Protein AF-A0A7S4T048-F1 (afdb_monomer_lite)

pLDDT: mean 96.54, std 2.39, range [79.81, 98.44]

Radius of gyration: 14.59 Å; chains: 1; bounding box: 37×30×36 Å

InterPro domains:
  IPR027477 Succinate dehydrogenase/fumarate reductase flavoprotein, catalytic domain superfamily [G3DSA:3.90.700.10] (1-121)
  IPR027477 Succinate dehydrogenase/fumarate reductase flavoprotein, catalytic domain superfamily [SSF56425] (1-107)
  IPR050315 FAD-dependent oxidoreductase 2 [PTHR43400] (1-96)

Secondary structure (DSSP, 8-state):
--EEE-TTS-B-S-TTS-HHHHHHHHHTSPSPPEEE--HHHHHHTHHHHHHHHHTTS----SSHHHHHHHHTS-HHHHHHHHHHHHHHHHHHHH-SS--SEEBSSSSEE--HHHHTTT-B-----S---TT-

Foldseek 3Di:
DKAKAALQLAGAADPPDDPVLVVVSVVVTHDDIDTDDDPVRCVVVVVVQVVCVVVVNDDDDPDLVRVCVVSVYDLVSNLVRLQQVQVQQVCCVVPVAPAPFAAPPGGHGVNPSHRVSRHHDRDDDPRDHSVD

Sequence (132 aa):
GGLVLNAAGERFANELGRRDYVTGEMWKNKPPFRLCLNAAASEEIQWHCKHYTGRGVMKFYESGTKLAEDMGVPLSVLEETHEAHFQAAKKTEKDPDGGSWPAYPSGKSWDEASGKTGSGKKFYHNIIPGSK

Structure (mmCIF, N/CA/C/O backbone):
data_AF-A0A7S4T048-F1
#
_entry.id   AF-A0A7S4T048-F1
#
loop_
_atom_site.group_PDB
_atom_site.id
_atom_site.type_symbol
_atom_site.label_atom_id
_atom_site.label_alt_id
_atom_site.label_comp_id
_atom_site.label_asym_id
_atom_site.label_entity_id
_atom_site.label_seq_id
_atom_site.pdbx_PDB_ins_code
_atom_site.Cartn_x
_atom_site.Cartn_y
_atom_site.Cartn_z
_atom_site.occupancy
_atom_site.B_iso_or_equiv
_atom_site.auth_seq_id
_atom_site.auth_comp_id
_atom_site.auth_asym_id
_atom_site.auth_atom_id
_atom_site.pdbx_PDB_model_num
ATOM 1 N N . GLY A 1 1 ? 3.093 6.572 -0.512 1.00 79.81 1 GLY A N 1
ATOM 2 C CA . GLY A 1 1 ? 2.821 6.380 0.918 1.00 79.81 1 GLY A CA 1
ATOM 3 C C . GLY A 1 1 ? 1.780 5.316 1.142 1.00 79.81 1 GLY A C 1
ATOM 4 O O . GLY A 1 1 ? 2.098 4.302 1.739 1.00 79.81 1 GLY A O 1
ATOM 5 N N . GLY A 1 2 ? 0.553 5.537 0.664 1.00 94.38 2 GL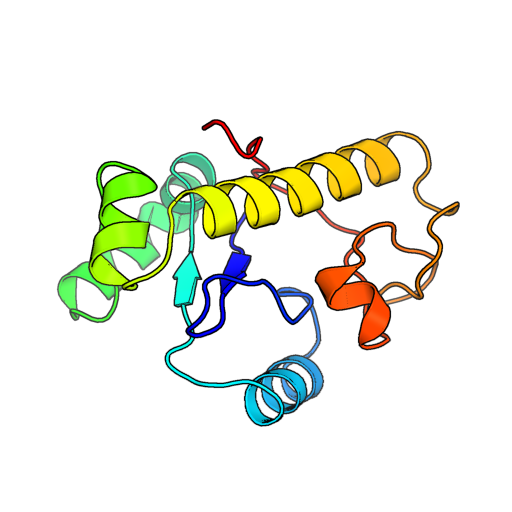Y A N 1
ATOM 6 C CA . GLY A 1 2 ? -0.544 4.608 0.925 1.00 94.38 2 GLY A CA 1
ATOM 7 C C . GLY A 1 2 ? -0.431 3.250 0.239 1.00 94.38 2 GLY A C 1
ATOM 8 O O . GLY A 1 2 ? 0.129 3.154 -0.859 1.00 94.38 2 GLY A O 1
ATOM 9 N N . LEU A 1 3 ? -1.003 2.241 0.894 1.00 97.12 3 LEU A N 1
ATOM 10 C CA . LEU A 1 3 ? -1.173 0.882 0.382 1.00 97.12 3 LEU A CA 1
ATOM 11 C C . LEU A 1 3 ? -2.654 0.529 0.364 1.00 97.12 3 LEU A C 1
ATOM 13 O O . LEU A 1 3 ? -3.373 0.859 1.309 1.00 97.12 3 LEU A O 1
ATOM 17 N N . VAL A 1 4 ? -3.109 -0.124 -0.704 1.00 97.56 4 VAL A N 1
ATOM 18 C CA . VAL A 1 4 ? -4.489 -0.610 -0.781 1.00 97.56 4 VAL A CA 1
ATOM 19 C C . VAL A 1 4 ? -4.526 -2.086 -0.400 1.00 97.56 4 VAL A C 1
ATOM 21 O O . VAL A 1 4 ? -3.833 -2.909 -0.997 1.00 97.56 4 VAL A O 1
ATOM 24 N N . LEU A 1 5 ? -5.316 -2.405 0.621 1.00 98.12 5 LEU A N 1
ATOM 25 C CA . LEU A 1 5 ? -5.446 -3.745 1.182 1.00 98.12 5 LEU A CA 1
ATOM 26 C C . LEU A 1 5 ? -6.823 -4.322 0.858 1.00 98.12 5 LEU A C 1
ATOM 28 O O . LEU A 1 5 ? -7.830 -3.603 0.890 1.00 98.12 5 LEU A O 1
ATOM 32 N N . ASN A 1 6 ? -6.870 -5.617 0.555 1.00 97.88 6 ASN A N 1
ATOM 33 C CA . ASN A 1 6 ? -8.114 -6.380 0.473 1.00 97.88 6 ASN A CA 1
ATOM 34 C C . ASN A 1 6 ? -8.640 -6.737 1.882 1.00 97.88 6 ASN A C 1
ATOM 36 O O . ASN A 1 6 ? -8.052 -6.367 2.904 1.00 97.88 6 ASN A O 1
ATOM 40 N N . ALA A 1 7 ? -9.749 -7.478 1.949 1.00 97.94 7 ALA A N 1
ATOM 41 C CA . ALA A 1 7 ? -10.322 -7.927 3.220 1.00 97.94 7 ALA A CA 1
ATOM 42 C C . ALA A 1 7 ? -9.374 -8.798 4.063 1.00 97.94 7 ALA A C 1
ATOM 44 O O . ALA A 1 7 ? -9.519 -8.829 5.280 1.00 97.94 7 ALA A O 1
ATOM 45 N N . ALA A 1 8 ? -8.422 -9.485 3.426 1.00 97.69 8 ALA A N 1
ATOM 46 C CA . ALA A 1 8 ? -7.436 -10.341 4.077 1.00 97.69 8 ALA A CA 1
ATOM 47 C C . ALA A 1 8 ? -6.175 -9.582 4.525 1.00 97.69 8 ALA A C 1
ATOM 49 O O . ALA A 1 8 ? -5.308 -10.184 5.142 1.00 97.69 8 ALA A O 1
ATOM 50 N N . GLY A 1 9 ? -6.069 -8.272 4.268 1.00 97.56 9 GLY A N 1
ATOM 51 C CA . GLY A 1 9 ? -4.889 -7.480 4.629 1.00 97.56 9 GLY A CA 1
ATOM 52 C C . GLY A 1 9 ? -3.761 -7.516 3.603 1.00 97.56 9 GLY A C 1
ATOM 53 O O . GLY A 1 9 ? -2.692 -6.979 3.869 1.00 97.56 9 GLY A O 1
ATOM 54 N N . GLU A 1 10 ? -4.000 -8.088 2.425 1.00 97.56 10 GLU A N 1
ATOM 55 C CA . GLU A 1 10 ? -2.990 -8.246 1.383 1.00 97.56 10 GLU A CA 1
ATOM 56 C C . GLU A 1 10 ? -3.097 -7.130 0.343 1.00 97.56 10 GLU A C 1
ATOM 58 O O . GLU A 1 10 ? -4.191 -6.668 -0.014 1.00 97.56 10 GLU A O 1
ATOM 63 N N . ARG A 1 11 ? -1.950 -6.738 -0.213 1.00 97.69 11 ARG A N 1
ATOM 64 C CA . ARG A 1 11 ? -1.915 -5.906 -1.418 1.00 97.69 11 ARG A CA 1
ATOM 65 C C . ARG A 1 11 ? -2.255 -6.731 -2.649 1.00 97.69 11 ARG A C 1
ATOM 67 O O . ARG A 1 11 ? -1.794 -7.855 -2.806 1.00 97.69 11 ARG A O 1
ATOM 74 N N . PHE A 1 12 ? -3.001 -6.116 -3.559 1.00 97.25 12 PHE A N 1
ATOM 75 C CA . PHE A 1 12 ? -3.481 -6.776 -4.774 1.00 97.25 12 PHE A CA 1
ATOM 76 C C . PHE A 1 12 ? -3.347 -5.919 -6.040 1.00 97.25 12 PHE A C 1
ATOM 78 O O . PHE A 1 12 ? -3.715 -6.360 -7.124 1.00 97.25 12 PHE A O 1
ATOM 85 N N . ALA A 1 13 ? -2.864 -4.680 -5.921 1.00 97.56 13 ALA A N 1
ATOM 86 C CA . ALA A 1 13 ? -2.755 -3.757 -7.042 1.00 97.56 13 ALA A CA 1
ATOM 87 C C . ALA A 1 13 ? -1.623 -2.745 -6.833 1.00 97.56 13 ALA A C 1
ATOM 89 O O . ALA A 1 13 ? -1.152 -2.509 -5.717 1.00 97.56 13 ALA A O 1
ATOM 90 N N . ASN A 1 14 ? -1.204 -2.107 -7.923 1.00 97.69 14 ASN A N 1
ATOM 91 C CA . ASN A 1 14 ? -0.410 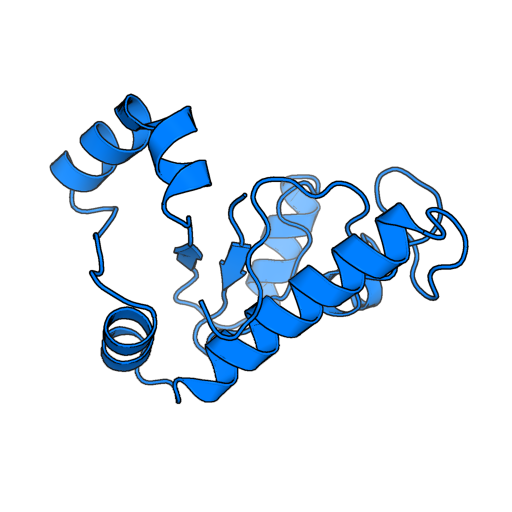-0.885 -7.866 1.00 97.69 14 ASN A CA 1
ATOM 92 C C . ASN A 1 14 ? -1.341 0.311 -7.628 1.00 97.69 14 ASN A C 1
ATOM 94 O O . ASN A 1 14 ? -2.156 0.647 -8.487 1.00 97.69 14 ASN A O 1
ATOM 98 N N . GLU A 1 15 ? -1.193 0.981 -6.486 1.00 96.06 15 GLU A N 1
ATOM 99 C CA . GLU A 1 15 ? -2.045 2.104 -6.067 1.00 96.06 15 GLU A CA 1
ATOM 100 C C . GLU A 1 15 ? -1.894 3.349 -6.958 1.00 96.06 15 GLU A C 1
ATOM 102 O O . GLU A 1 15 ? -2.738 4.240 -6.921 1.00 96.06 15 GLU A O 1
ATOM 107 N N . LEU A 1 16 ? -0.827 3.410 -7.762 1.00 95.44 16 LEU A N 1
ATOM 108 C CA . LEU A 1 16 ? -0.575 4.461 -8.755 1.00 95.44 16 LEU A CA 1
ATOM 109 C C . LEU A 1 16 ? -0.986 4.042 -10.177 1.00 95.44 16 LEU A C 1
ATOM 111 O O . LEU A 1 16 ? -0.743 4.776 -11.137 1.00 95.44 16 LEU A O 1
ATOM 115 N N . GLY A 1 17 ? -1.562 2.848 -10.330 1.00 94.81 17 GLY A N 1
ATOM 116 C CA . GLY A 1 17 ? -2.080 2.368 -11.602 1.00 94.81 17 GLY A CA 1
ATOM 117 C C . GLY A 1 17 ? -3.283 3.183 -12.079 1.00 94.81 17 GLY A C 1
ATOM 118 O O . GLY A 1 17 ? -3.909 3.935 -11.329 1.00 94.81 17 GLY A O 1
ATOM 119 N N . ARG A 1 18 ? -3.634 3.029 -13.359 1.00 96.25 18 ARG A N 1
ATOM 120 C CA . ARG A 1 18 ? -4.815 3.698 -13.920 1.00 96.25 18 ARG A CA 1
ATOM 121 C C . ARG A 1 18 ? -6.098 3.232 -13.227 1.00 96.25 18 ARG A C 1
ATOM 123 O O . ARG A 1 18 ? -6.197 2.097 -12.765 1.00 96.25 18 ARG A O 1
ATOM 130 N N . ARG A 1 19 ? -7.117 4.094 -13.224 1.00 96.44 19 ARG A N 1
ATOM 131 C CA . ARG A 1 19 ? -8.406 3.831 -12.565 1.00 96.44 19 ARG A CA 1
ATOM 132 C C . ARG A 1 19 ? -9.078 2.540 -13.038 1.00 96.44 19 ARG A C 1
ATOM 134 O O . ARG A 1 19 ? -9.620 1.810 -12.213 1.00 96.44 19 ARG A O 1
ATOM 141 N N . ASP A 1 20 ? -9.077 2.286 -14.343 1.00 96.88 20 ASP A N 1
ATOM 142 C CA . ASP A 1 20 ? -9.658 1.087 -14.955 1.00 96.88 20 ASP A CA 1
ATOM 143 C C . ASP A 1 20 ? -8.942 -0.184 -14.486 1.00 96.88 20 ASP A C 1
ATOM 145 O O . ASP A 1 20 ? -9.597 -1.146 -14.095 1.00 96.88 20 ASP A O 1
ATOM 149 N N . TYR A 1 21 ? -7.610 -0.142 -14.426 1.00 97.56 21 TYR A N 1
ATOM 150 C CA . TYR A 1 21 ? -6.791 -1.221 -13.882 1.00 97.56 21 TYR A CA 1
ATOM 151 C C . TYR A 1 21 ? -7.097 -1.474 -12.398 1.00 97.56 21 TYR A C 1
ATOM 153 O O . TYR A 1 21 ? -7.460 -2.591 -12.043 1.00 97.56 21 TYR A O 1
ATOM 161 N N . VAL A 1 22 ? -7.024 -0.448 -11.539 1.00 97.31 22 VAL A N 1
ATOM 162 C CA . VAL A 1 22 ? -7.244 -0.623 -10.090 1.00 97.31 22 VAL A CA 1
ATOM 163 C C . VAL A 1 22 ? -8.653 -1.153 -9.818 1.00 97.31 22 VAL A C 1
ATOM 165 O O . VAL A 1 22 ? -8.825 -2.072 -9.023 1.00 97.31 22 VAL A O 1
ATOM 168 N N . THR A 1 23 ? -9.659 -0.631 -10.525 1.00 96.94 23 THR A N 1
ATOM 169 C CA . THR A 1 23 ? -11.048 -1.105 -10.407 1.00 96.94 23 THR A CA 1
ATOM 170 C C . THR A 1 23 ? -11.186 -2.560 -10.866 1.00 96.94 23 THR A C 1
ATOM 172 O O . THR A 1 23 ? -11.865 -3.349 -10.210 1.00 96.94 23 THR A O 1
ATOM 175 N N . GLY A 1 24 ? -10.513 -2.939 -11.955 1.00 97.94 24 GLY A N 1
ATOM 176 C CA . GLY A 1 24 ? -10.470 -4.320 -12.432 1.00 97.94 24 GLY A CA 1
ATOM 177 C C . GLY A 1 24 ? -9.837 -5.278 -11.421 1.00 97.94 24 GLY A C 1
ATOM 178 O O . GLY A 1 24 ? -10.376 -6.358 -11.188 1.00 97.94 24 GLY A O 1
ATOM 179 N N . GLU A 1 25 ? -8.745 -4.877 -10.766 1.00 98.00 25 GLU A N 1
ATOM 180 C CA . GLU A 1 25 ? -8.124 -5.680 -9.705 1.00 98.00 25 GLU A CA 1
ATOM 181 C C . GLU A 1 25 ? -9.001 -5.759 -8.448 1.00 98.00 25 GLU A C 1
ATOM 183 O O . GLU A 1 25 ? -9.066 -6.813 -7.813 1.00 98.00 25 GLU A O 1
ATOM 188 N N . MET A 1 26 ? -9.756 -4.704 -8.119 1.00 97.88 26 MET A N 1
ATOM 189 C CA . MET A 1 26 ? -10.747 -4.753 -7.036 1.00 97.88 26 MET A CA 1
ATOM 190 C C . MET A 1 26 ? -11.838 -5.794 -7.317 1.00 97.88 26 MET A C 1
ATOM 192 O O . MET A 1 26 ? -12.193 -6.546 -6.417 1.00 97.88 26 MET A O 1
ATOM 196 N N . TRP A 1 27 ? -12.338 -5.912 -8.551 1.00 97.50 27 TRP A N 1
ATOM 197 C CA . TRP A 1 27 ? -13.350 -6.924 -8.901 1.00 97.50 27 TRP A CA 1
ATOM 198 C C . TRP A 1 27 ? -12.856 -8.371 -8.806 1.00 97.50 27 TRP A C 1
ATOM 200 O O . TRP A 1 27 ? -13.666 -9.283 -8.653 1.00 97.50 27 TRP A O 1
ATOM 210 N N . LYS A 1 28 ? -11.541 -8.590 -8.874 1.00 97.19 28 LYS A N 1
ATOM 211 C CA . LYS A 1 28 ? -10.919 -9.910 -8.691 1.00 97.19 28 LYS A CA 1
ATOM 212 C C . LYS A 1 28 ? -10.682 -10.256 -7.216 1.00 97.19 28 LYS A C 1
ATOM 214 O O . LYS A 1 28 ? -10.316 -11.388 -6.913 1.00 97.19 28 LYS A O 1
ATOM 219 N N . ASN A 1 29 ? -10.876 -9.299 -6.308 1.00 96.56 29 ASN A N 1
ATOM 220 C CA . ASN A 1 29 ? -10.582 -9.420 -4.884 1.00 96.56 29 ASN A CA 1
ATOM 221 C C . ASN A 1 29 ? -11.839 -9.250 -4.022 1.00 96.56 29 ASN A C 1
ATOM 223 O O . ASN A 1 29 ? -12.900 -8.832 -4.486 1.00 96.56 29 ASN A O 1
ATOM 227 N N . LYS A 1 30 ? -11.727 -9.593 -2.734 1.00 93.94 30 LYS A N 1
ATOM 228 C CA . LYS A 1 30 ? -12.850 -9.524 -1.793 1.00 93.94 30 LYS A CA 1
ATOM 229 C C . LYS A 1 30 ? -12.853 -8.199 -1.015 1.00 93.94 30 LYS A C 1
ATOM 231 O O . LYS A 1 30 ? -11.840 -7.886 -0.381 1.00 93.94 30 LYS A O 1
ATOM 236 N N . PRO A 1 31 ? -13.972 -7.445 -1.021 1.00 95.19 31 PRO A N 1
ATOM 237 C CA . PRO A 1 31 ? -14.153 -6.292 -0.142 1.00 95.19 31 PRO A CA 1
ATOM 238 C C . PRO A 1 31 ? -14.337 -6.742 1.323 1.00 95.19 31 PRO A C 1
ATOM 240 O O . PRO A 1 31 ? -14.690 -7.902 1.553 1.00 95.19 31 PRO A O 1
ATOM 243 N N . PRO A 1 32 ? -14.173 -5.850 2.320 1.00 96.81 32 PRO A N 1
ATOM 244 C CA . PRO A 1 32 ? -13.876 -4.416 2.202 1.00 96.81 32 PRO A CA 1
ATOM 245 C C . PRO A 1 32 ? -12.435 -4.115 1.767 1.00 96.81 32 PRO A C 1
ATOM 247 O O . PRO A 1 32 ? -11.498 -4.795 2.173 1.00 96.81 32 PRO A O 1
ATOM 250 N N . PHE A 1 33 ? -12.267 -3.050 0.977 1.00 97.81 33 PHE A N 1
ATOM 251 C CA . PHE A 1 33 ? -10.959 -2.525 0.572 1.00 97.81 33 PHE A CA 1
ATOM 252 C C . PHE A 1 33 ? -10.572 -1.337 1.448 1.00 97.81 33 PHE A C 1
ATOM 254 O O . PHE A 1 33 ? -11.415 -0.482 1.732 1.00 97.81 33 PHE A O 1
ATOM 261 N N . ARG A 1 34 ? -9.306 -1.257 1.860 1.00 97.50 34 ARG A N 1
ATOM 262 C CA . ARG A 1 34 ? -8.804 -0.184 2.729 1.00 97.50 34 ARG A CA 1
ATOM 263 C C . ARG A 1 34 ? -7.589 0.478 2.102 1.00 97.50 34 ARG A C 1
ATOM 265 O O . ARG A 1 34 ? -6.614 -0.198 1.803 1.00 97.50 34 ARG A O 1
ATOM 272 N N . LEU A 1 35 ? -7.639 1.798 1.923 1.00 97.19 35 LEU A N 1
ATOM 273 C CA . LEU A 1 35 ? -6.447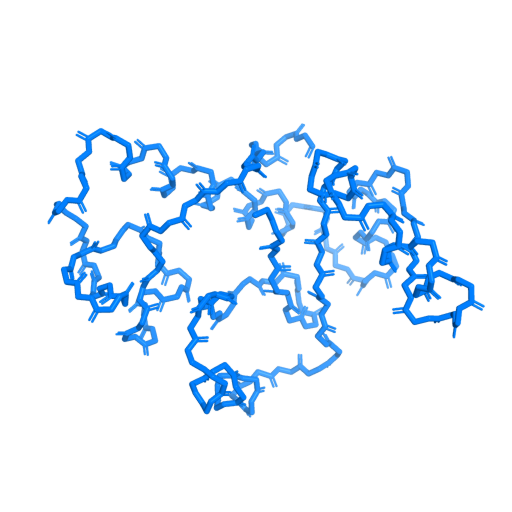 2.593 1.638 1.00 97.19 35 LEU A CA 1
ATOM 274 C C . LEU A 1 35 ? -5.809 2.989 2.972 1.00 97.19 35 LEU A C 1
ATOM 276 O O . LEU A 1 35 ? -6.320 3.860 3.675 1.00 97.19 35 LEU A O 1
ATOM 280 N N . CYS A 1 36 ? -4.708 2.337 3.320 1.00 96.88 36 CYS A N 1
ATOM 281 C CA . CYS A 1 36 ? -3.993 2.546 4.571 1.00 96.88 36 CYS A CA 1
ATOM 282 C C . CYS A 1 36 ? -2.854 3.549 4.369 1.00 96.88 36 CYS A C 1
ATOM 284 O O . CYS A 1 36 ? -2.069 3.427 3.429 1.00 96.88 36 CYS A O 1
ATOM 286 N N . LEU A 1 37 ? -2.759 4.536 5.261 1.00 96.94 37 LEU A N 1
ATOM 287 C CA . LEU A 1 37 ? -1.706 5.552 5.281 1.00 96.94 37 LEU A CA 1
ATOM 288 C C . LEU A 1 37 ? -0.927 5.429 6.590 1.00 96.94 37 LEU A C 1
ATOM 290 O O . LEU A 1 37 ? -1.533 5.318 7.652 1.00 96.94 37 LEU A O 1
ATOM 294 N N . ASN A 1 38 ? 0.401 5.485 6.519 1.00 95.44 38 ASN A N 1
ATOM 295 C CA . ASN A 1 38 ? 1.231 5.628 7.715 1.00 95.44 38 ASN A CA 1
ATOM 296 C C . ASN A 1 38 ? 1.317 7.094 8.162 1.00 95.44 38 ASN A C 1
ATOM 298 O O . ASN A 1 38 ? 0.842 7.992 7.464 1.00 95.44 38 ASN A O 1
ATOM 302 N N . ALA A 1 39 ? 1.957 7.329 9.312 1.00 94.69 39 ALA A N 1
ATOM 303 C CA . ALA A 1 39 ? 2.097 8.656 9.907 1.00 94.69 39 ALA A CA 1
ATOM 304 C C . ALA A 1 39 ? 2.640 9.697 8.911 1.00 94.69 39 ALA A C 1
ATOM 306 O O . ALA A 1 39 ? 1.959 10.687 8.649 1.00 94.69 39 ALA A O 1
ATOM 307 N N . ALA A 1 40 ? 3.784 9.422 8.274 1.00 96.06 40 ALA A N 1
ATOM 308 C CA . ALA A 1 40 ? 4.409 10.333 7.311 1.00 96.06 40 ALA A CA 1
ATOM 309 C C . ALA A 1 40 ? 3.487 10.661 6.122 1.00 96.06 40 ALA A C 1
ATOM 311 O O . ALA A 1 40 ? 3.294 11.823 5.778 1.00 96.06 40 ALA A O 1
ATOM 312 N N . ALA A 1 41 ? 2.842 9.650 5.527 1.00 96.19 41 ALA A N 1
ATOM 313 C CA . ALA A 1 41 ? 1.900 9.876 4.434 1.00 96.19 41 ALA A CA 1
ATOM 314 C C . ALA A 1 41 ? 0.656 10.655 4.887 1.00 96.19 41 ALA A C 1
ATOM 316 O O . ALA A 1 41 ? 0.151 11.485 4.140 1.00 96.19 41 ALA A O 1
ATOM 317 N N . SER A 1 42 ? 0.153 10.396 6.095 1.00 95.50 42 SER A N 1
ATOM 318 C CA . SER A 1 42 ? -1.022 11.086 6.633 1.00 95.50 42 SER A CA 1
ATOM 319 C C . SER A 1 42 ? -0.752 12.557 6.965 1.00 95.50 42 SER A C 1
ATOM 321 O O . SER A 1 42 ? -1.664 13.376 6.846 1.00 95.50 42 SER A O 1
ATOM 323 N N . GLU A 1 43 ? 0.485 12.894 7.338 1.00 96.50 43 GLU A N 1
ATOM 324 C CA . GLU A 1 43 ? 0.928 14.257 7.637 1.00 96.50 43 GLU A CA 1
ATOM 325 C C . GLU A 1 43 ? 0.994 15.114 6.367 1.00 96.50 43 GLU A C 1
ATOM 327 O O . GLU A 1 43 ? 0.448 16.217 6.344 1.00 96.50 43 GLU A O 1
ATOM 332 N N . GLU A 1 44 ? 1.537 14.571 5.272 1.00 96.75 44 GLU A N 1
ATOM 333 C CA . GLU A 1 44 ? 1.603 15.256 3.969 1.00 96.75 44 GLU A CA 1
ATOM 334 C C . GLU A 1 44 ? 0.224 15.663 3.429 1.00 96.75 44 GLU A C 1
ATOM 336 O O . GLU A 1 44 ? 0.092 16.675 2.741 1.00 96.75 44 GLU A O 1
ATOM 341 N N . ILE A 1 45 ? -0.819 14.891 3.746 1.00 94.81 45 ILE A N 1
ATOM 342 C CA . ILE A 1 45 ? -2.193 15.155 3.302 1.00 94.81 45 ILE A CA 1
ATOM 343 C C . ILE A 1 45 ? -3.154 15.410 4.468 1.00 94.81 45 ILE A C 1
ATOM 345 O O . ILE A 1 45 ? -4.349 15.125 4.359 1.00 94.81 45 ILE A O 1
ATOM 349 N N . GLN A 1 46 ? -2.661 15.990 5.569 1.00 95.62 46 GLN A N 1
ATOM 350 C CA . GLN A 1 46 ? -3.402 16.142 6.830 1.00 95.62 46 GLN A CA 1
ATOM 351 C C . GLN A 1 46 ? -4.808 16.741 6.659 1.00 95.62 46 GLN A C 1
ATOM 353 O O . GLN A 1 46 ? -5.746 16.320 7.339 1.00 95.62 46 GLN A O 1
ATOM 358 N N . TRP A 1 47 ? -4.980 17.706 5.750 1.00 96.69 47 TRP A N 1
ATOM 359 C CA . TRP A 1 47 ? -6.291 18.302 5.475 1.00 96.69 47 TRP A CA 1
ATOM 360 C C . TRP A 1 47 ? -7.309 17.262 4.979 1.00 96.69 47 TRP A C 1
ATOM 362 O O . TRP A 1 47 ? -8.424 17.200 5.495 1.00 96.69 47 TRP A O 1
ATOM 372 N N . HIS A 1 48 ? -6.905 16.388 4.049 1.00 96.25 48 HIS A N 1
ATOM 373 C CA . HIS A 1 48 ? -7.743 15.297 3.548 1.00 96.25 48 HIS A CA 1
ATOM 374 C C . HIS A 1 48 ? -8.065 14.302 4.663 1.00 96.25 48 HIS A C 1
ATOM 376 O O . HIS A 1 48 ? -9.220 13.908 4.813 1.00 96.25 48 HIS A O 1
ATOM 382 N N . CYS A 1 49 ? -7.075 13.949 5.487 1.00 96.31 49 CYS A N 1
ATOM 383 C CA . CYS A 1 49 ? -7.279 13.062 6.632 1.00 96.31 49 CYS A CA 1
ATOM 384 C C . CYS A 1 49 ? -8.320 13.637 7.606 1.00 96.31 49 CYS A C 1
ATOM 386 O O . CYS A 1 49 ? -9.275 12.952 7.959 1.00 96.31 49 CYS A O 1
ATOM 388 N N . LYS A 1 50 ? -8.199 14.918 7.991 1.00 95.44 50 LYS A N 1
ATOM 389 C CA . LYS A 1 50 ? -9.173 15.599 8.867 1.00 95.44 50 LYS A CA 1
ATOM 390 C C . LYS A 1 50 ? -10.576 15.601 8.257 1.00 95.44 50 LYS A C 1
ATOM 392 O O . LYS A 1 50 ? -11.544 15.279 8.943 1.00 95.44 50 LYS A O 1
ATOM 397 N N . HIS A 1 51 ? -10.678 15.921 6.969 1.00 97.06 51 HIS A N 1
ATOM 398 C CA . HIS A 1 51 ? -11.943 15.944 6.235 1.00 97.06 51 HIS A CA 1
ATOM 399 C C . HIS A 1 51 ? -12.632 14.575 6.200 1.00 97.06 51 HIS A C 1
ATOM 401 O O . HIS A 1 51 ? -13.826 14.475 6.485 1.00 97.06 51 HIS A O 1
ATOM 407 N N . TYR A 1 52 ? -11.896 13.507 5.889 1.00 97.31 52 TYR A N 1
ATOM 408 C CA . TYR A 1 52 ? -12.462 12.161 5.789 1.00 97.31 52 TYR A CA 1
ATOM 409 C C . TYR A 1 52 ? -12.767 11.531 7.149 1.00 97.31 52 TYR A C 1
ATOM 411 O O . TYR A 1 52 ? -13.781 10.841 7.275 1.00 97.31 52 TYR A O 1
ATOM 419 N N . THR A 1 53 ? -11.972 11.831 8.179 1.00 95.56 53 THR A N 1
ATOM 420 C CA . THR A 1 53 ? -12.285 11.438 9.559 1.00 95.56 53 THR A CA 1
ATOM 421 C C . THR A 1 53 ? -13.560 12.127 10.043 1.00 95.56 53 THR A C 1
ATOM 423 O O . THR A 1 53 ? -14.447 11.462 10.571 1.00 95.56 53 THR A O 1
ATOM 426 N N . GLY A 1 54 ? -13.723 13.430 9.781 1.00 95.75 54 GLY A N 1
ATOM 427 C CA . GLY A 1 54 ? -14.949 14.165 10.128 1.00 95.75 54 GLY A CA 1
ATOM 428 C C . GLY A 1 54 ? -16.206 13.655 9.411 1.00 95.75 54 GLY A C 1
ATOM 429 O O . GLY A 1 54 ? -17.313 13.819 9.914 1.00 95.75 54 GLY A O 1
ATOM 430 N N . ARG A 1 55 ? -16.043 12.995 8.258 1.00 96.50 55 ARG A N 1
ATOM 431 C CA . ARG A 1 55 ? -17.125 12.337 7.504 1.00 96.50 55 ARG A CA 1
ATOM 432 C C . ARG A 1 55 ? -17.353 10.872 7.890 1.00 96.50 55 ARG A C 1
ATOM 434 O O . ARG A 1 55 ? -18.219 10.235 7.300 1.00 96.50 55 ARG A O 1
ATOM 441 N N . GLY A 1 56 ? -16.575 10.326 8.825 1.00 95.75 56 GLY A N 1
ATOM 442 C CA . GLY A 1 56 ? -16.678 8.928 9.253 1.00 95.75 56 GLY A CA 1
ATOM 443 C C . GLY A 1 56 ? -16.224 7.901 8.209 1.00 95.75 56 GLY A C 1
ATOM 444 O O . GLY A 1 56 ? -16.513 6.720 8.363 1.00 95.75 56 GLY A O 1
ATOM 445 N N . VAL A 1 57 ? -15.521 8.325 7.150 1.00 95.62 57 VAL A N 1
ATOM 446 C CA . VAL A 1 57 ? -15.019 7.437 6.077 1.00 95.62 57 VAL A CA 1
ATOM 447 C C . VAL A 1 57 ? -13.518 7.152 6.188 1.00 95.62 57 VAL A C 1
ATOM 449 O O . VAL A 1 57 ? -12.956 6.434 5.366 1.00 95.62 57 VAL A O 1
ATOM 452 N N . MET A 1 58 ? -12.865 7.702 7.211 1.00 97.19 58 MET A N 1
ATOM 453 C CA . MET A 1 58 ? -11.495 7.386 7.601 1.00 97.19 58 MET A CA 1
ATOM 454 C C . MET A 1 58 ? -11.438 7.209 9.119 1.00 97.19 58 MET A C 1
ATOM 456 O O . MET A 1 58 ? -12.104 7.930 9.861 1.00 97.19 58 MET A O 1
ATOM 460 N N . LYS A 1 59 ? -10.641 6.242 9.574 1.00 97.00 59 LYS A N 1
ATOM 461 C CA . LYS A 1 59 ? -10.443 5.923 10.989 1.00 97.00 59 LYS A CA 1
ATOM 462 C C . LYS A 1 59 ? -8.951 5.920 11.298 1.00 97.00 59 LYS A C 1
ATOM 464 O O . LYS A 1 59 ? -8.156 5.404 10.516 1.00 97.00 59 LYS A O 1
ATOM 469 N N . PHE A 1 60 ? -8.587 6.522 12.425 1.00 96.06 60 PHE A N 1
ATOM 470 C CA . PHE A 1 60 ? -7.232 6.471 12.958 1.00 96.06 60 PHE A CA 1
ATOM 471 C C . PHE A 1 60 ? -7.061 5.222 13.824 1.00 96.06 60 PHE A C 1
ATOM 473 O O . PHE A 1 60 ? -7.963 4.863 14.583 1.00 96.06 60 PHE A O 1
ATOM 480 N N . TYR A 1 61 ? -5.891 4.599 13.722 1.00 96.44 61 TYR A N 1
ATOM 481 C CA . TYR A 1 61 ? -5.467 3.504 14.583 1.00 96.44 61 TYR A CA 1
ATOM 482 C C . TYR A 1 61 ? -4.103 3.855 15.164 1.00 96.44 61 TYR A C 1
ATOM 484 O O . TYR A 1 61 ? -3.222 4.315 14.442 1.00 96.44 61 TYR A O 1
ATOM 492 N N . GLU A 1 62 ? -3.935 3.618 16.462 1.00 94.62 62 GLU A N 1
ATOM 493 C CA . GLU A 1 62 ? -2.686 3.908 17.177 1.00 94.62 62 GLU A CA 1
ATOM 494 C C . GLU A 1 62 ? -1.534 2.993 16.743 1.00 94.62 62 GLU A C 1
ATOM 496 O O . GLU A 1 62 ? -0.370 3.364 16.867 1.00 94.62 62 GLU A O 1
ATOM 501 N N . SER A 1 63 ? -1.848 1.797 16.237 1.00 95.06 63 SER A N 1
ATOM 502 C CA . SER A 1 63 ? -0.861 0.808 15.811 1.00 95.06 63 SER A CA 1
ATOM 503 C C . SER A 1 63 ? -1.404 -0.134 14.737 1.00 95.06 63 SER A C 1
ATOM 505 O O . SER A 1 63 ? -2.620 -0.289 14.570 1.00 95.06 63 SER A O 1
ATOM 507 N N . GLY A 1 64 ? -0.487 -0.830 14.057 1.00 94.81 64 GLY A N 1
ATOM 508 C CA . GLY A 1 64 ? -0.820 -1.925 13.143 1.00 94.81 64 GLY A CA 1
ATOM 509 C C . GLY A 1 64 ? -1.604 -3.052 13.824 1.00 94.81 64 GLY A C 1
ATOM 510 O O . GLY A 1 64 ? -2.510 -3.610 13.217 1.00 94.81 64 GLY A O 1
ATOM 511 N N . THR A 1 65 ? -1.352 -3.325 15.111 1.00 97.19 65 THR A N 1
ATOM 512 C CA . THR A 1 65 ? -2.118 -4.306 15.901 1.00 97.19 65 THR A CA 1
ATOM 513 C C . THR A 1 65 ? -3.594 -3.936 15.985 1.00 97.19 65 THR A C 1
ATOM 515 O O . THR A 1 65 ? -4.451 -4.780 15.742 1.00 97.19 65 THR A O 1
ATOM 518 N N . LYS A 1 66 ? -3.912 -2.664 16.261 1.00 98.19 66 LYS A N 1
ATOM 519 C CA . LYS A 1 66 ? -5.306 -2.195 16.323 1.00 98.19 66 LYS A CA 1
ATOM 520 C C . LYS A 1 66 ? -5.996 -2.215 14.970 1.00 98.19 66 LYS A C 1
ATOM 522 O O . LYS A 1 66 ? -7.188 -2.508 14.905 1.00 98.19 66 LYS A O 1
ATOM 527 N N . LEU A 1 67 ? -5.254 -1.939 13.902 1.00 97.19 67 LEU A N 1
ATOM 528 C CA . LEU A 1 67 ? -5.761 -2.111 12.547 1.00 97.19 67 LEU A CA 1
ATOM 529 C C . LEU A 1 67 ? -6.059 -3.591 12.251 1.00 97.19 67 LEU A C 1
ATOM 531 O O . LEU A 1 67 ? -7.149 -3.899 11.781 1.00 97.19 67 LEU A O 1
ATOM 535 N N . ALA A 1 68 ? -5.135 -4.503 12.565 1.00 97.94 68 ALA A N 1
ATOM 536 C CA . ALA A 1 68 ? -5.296 -5.940 12.338 1.00 97.94 68 ALA A CA 1
ATOM 537 C C . ALA A 1 68 ? -6.487 -6.531 13.116 1.00 97.94 68 ALA A C 1
ATOM 539 O O . ALA A 1 68 ? -7.293 -7.259 12.535 1.00 97.94 68 ALA A O 1
ATOM 540 N N . GLU A 1 69 ? -6.648 -6.155 14.393 1.00 98.19 69 GLU A N 1
ATOM 541 C CA . GLU A 1 69 ? -7.797 -6.530 15.233 1.00 98.19 69 GLU A CA 1
ATOM 542 C C . GLU A 1 69 ? -9.132 -6.111 14.592 1.00 98.19 69 GLU A C 1
ATOM 544 O O . GLU A 1 69 ? -10.043 -6.926 14.465 1.00 98.19 69 GLU A O 1
ATOM 549 N N . ASP A 1 70 ? -9.243 -4.858 14.142 1.00 97.69 70 ASP A N 1
ATOM 550 C CA . ASP A 1 70 ? -10.453 -4.322 13.498 1.00 97.69 70 ASP A CA 1
ATOM 551 C C . ASP A 1 70 ? -10.714 -4.944 12.115 1.00 97.69 70 ASP A C 1
ATOM 553 O O . ASP A 1 70 ? -11.862 -5.099 11.696 1.00 97.69 70 ASP A O 1
ATOM 557 N N . MET A 1 71 ? -9.653 -5.337 11.410 1.00 97.56 71 MET A N 1
ATOM 558 C CA . MET A 1 71 ? -9.740 -6.071 10.147 1.00 97.56 71 MET A CA 1
ATOM 559 C C . MET A 1 71 ? -10.102 -7.549 10.334 1.00 97.56 71 MET A C 1
ATOM 561 O O . MET A 1 71 ? -10.588 -8.159 9.383 1.00 97.56 71 MET A O 1
ATOM 565 N N . GLY A 1 72 ? -9.889 -8.117 11.525 1.00 97.94 72 GLY A N 1
ATOM 566 C CA . GLY A 1 72 ? -10.068 -9.545 11.789 1.00 97.94 72 GLY A CA 1
ATOM 567 C C . GLY A 1 72 ? -8.988 -10.420 11.145 1.00 97.94 72 GLY A C 1
ATOM 568 O O . GLY A 1 72 ? -9.274 -11.556 10.769 1.00 97.94 72 GLY A O 1
ATOM 569 N N . VAL A 1 73 ? -7.767 -9.898 10.988 1.00 98.06 73 VAL A N 1
ATOM 570 C CA . VAL A 1 73 ? -6.631 -10.610 10.376 1.00 98.06 73 VAL A CA 1
ATOM 571 C C . VAL A 1 73 ? -5.466 -10.726 11.364 1.00 98.06 73 VAL A C 1
ATOM 573 O O . VAL A 1 73 ? -5.334 -9.881 12.252 1.00 98.06 73 VAL A O 1
ATOM 576 N N . PRO A 1 74 ? -4.594 -11.743 11.241 1.00 98.25 74 PRO A N 1
ATOM 577 C CA . PRO A 1 74 ? -3.369 -11.798 12.031 1.00 98.25 74 PRO A CA 1
ATOM 578 C C . PRO A 1 74 ? -2.469 -10.590 11.742 1.00 98.25 74 PRO A C 1
ATOM 580 O O . PRO A 1 74 ? -2.301 -10.208 10.584 1.00 98.25 74 PRO A O 1
ATOM 583 N N . LEU A 1 75 ? -1.840 -10.027 12.781 1.00 98.00 75 LEU A N 1
ATOM 584 C CA . LEU A 1 75 ? -0.884 -8.919 12.633 1.00 98.00 75 LEU A CA 1
ATOM 585 C C . LEU A 1 75 ? 0.226 -9.252 11.626 1.00 98.00 75 LEU A C 1
ATOM 587 O O . LEU A 1 75 ? 0.566 -8.407 10.802 1.00 98.00 75 LEU A O 1
ATOM 591 N N . SER A 1 76 ? 0.705 -10.499 11.636 1.00 98.25 76 SER A N 1
ATOM 592 C CA . SER A 1 76 ? 1.757 -10.977 10.736 1.00 98.25 76 SER A CA 1
ATOM 593 C C . SER A 1 76 ? 1.429 -10.767 9.258 1.00 98.25 76 SER A C 1
ATOM 595 O O . SER A 1 76 ? 2.331 -10.505 8.475 1.00 98.25 76 SER A O 1
ATOM 597 N N . VAL A 1 77 ? 0.151 -10.797 8.862 1.00 98.25 77 VAL A N 1
ATOM 598 C CA . VAL A 1 77 ? -0.245 -10.548 7.466 1.00 98.25 77 VAL A CA 1
ATOM 599 C C . VAL A 1 77 ? 0.048 -9.103 7.056 1.00 98.25 77 VAL A C 1
ATOM 601 O O . VAL A 1 77 ? 0.515 -8.847 5.943 1.00 98.25 77 VAL A O 1
ATOM 604 N N . LEU A 1 78 ? -0.192 -8.146 7.958 1.00 98.00 78 LEU A N 1
ATOM 605 C CA . LEU A 1 78 ? 0.131 -6.743 7.708 1.00 98.00 78 LEU A CA 1
ATOM 606 C C . LEU A 1 78 ? 1.645 -6.517 7.744 1.00 98.00 78 LEU A C 1
ATOM 608 O O . LEU A 1 78 ? 2.166 -5.821 6.873 1.00 98.00 78 LEU A O 1
ATOM 612 N N . GLU A 1 79 ? 2.350 -7.137 8.693 1.00 97.94 79 GLU A N 1
ATOM 613 C CA . GLU A 1 79 ? 3.814 -7.066 8.782 1.00 97.94 79 GLU A CA 1
ATOM 614 C C . GLU A 1 79 ? 4.467 -7.595 7.497 1.00 97.94 79 GLU A C 1
ATOM 616 O O . GLU A 1 79 ? 5.274 -6.898 6.883 1.00 97.94 79 GLU A O 1
ATOM 621 N N . GLU A 1 80 ? 4.064 -8.777 7.028 1.00 98.38 80 GLU A N 1
ATOM 622 C CA . GLU A 1 80 ? 4.549 -9.385 5.784 1.00 98.38 80 GLU A CA 1
ATOM 623 C C . GLU A 1 80 ? 4.231 -8.518 4.562 1.00 98.38 80 GLU A C 1
ATOM 625 O O . GLU A 1 80 ? 5.091 -8.304 3.705 1.00 98.38 80 GLU A O 1
ATOM 630 N N . THR A 1 81 ? 3.019 -7.960 4.493 1.00 97.81 81 THR A N 1
ATOM 631 C CA . THR A 1 81 ? 2.606 -7.079 3.391 1.00 97.81 81 THR A CA 1
ATOM 632 C C . THR A 1 81 ? 3.460 -5.813 3.324 1.00 97.81 81 THR A C 1
ATOM 634 O O . THR A 1 81 ? 3.903 -5.402 2.243 1.00 97.81 81 THR A O 1
ATOM 637 N N . HIS A 1 82 ? 3.708 -5.186 4.473 1.00 97.50 82 HIS A N 1
ATOM 638 C CA . HIS A 1 82 ? 4.540 -3.992 4.568 1.00 97.50 82 HIS A CA 1
ATOM 639 C C . HIS A 1 82 ? 6.014 -4.309 4.303 1.00 97.50 82 HIS A C 1
ATOM 641 O O . HIS A 1 82 ? 6.669 -3.565 3.570 1.00 97.50 82 HIS A O 1
ATOM 647 N N . GLU A 1 83 ? 6.518 -5.435 4.809 1.00 98.31 83 GLU A N 1
ATOM 648 C CA . GLU A 1 83 ? 7.895 -5.869 4.587 1.00 98.31 83 GLU A CA 1
ATOM 649 C C . GLU A 1 83 ? 8.154 -6.188 3.113 1.00 98.31 83 GLU A C 1
ATOM 651 O O . GLU A 1 83 ? 9.136 -5.712 2.544 1.00 98.31 83 GLU A O 1
ATOM 656 N N . ALA A 1 84 ? 7.245 -6.900 2.443 1.00 98.12 84 ALA A N 1
ATOM 657 C CA . ALA A 1 84 ? 7.356 -7.171 1.012 1.00 98.12 84 ALA A CA 1
ATOM 658 C C . ALA A 1 84 ? 7.416 -5.870 0.192 1.00 98.12 84 ALA A C 1
ATOM 660 O O . ALA A 1 84 ? 8.274 -5.721 -0.684 1.00 98.12 84 ALA A O 1
ATOM 661 N N . HIS A 1 85 ? 6.560 -4.892 0.511 1.00 98.06 85 HIS A N 1
ATOM 662 C CA . HIS A 1 85 ? 6.576 -3.577 -0.135 1.00 98.06 85 HIS A CA 1
ATOM 663 C C . HIS A 1 85 ? 7.867 -2.793 0.165 1.00 98.06 85 HIS A C 1
ATOM 665 O O . HIS A 1 85 ? 8.440 -2.179 -0.739 1.00 98.06 85 HIS A O 1
ATOM 671 N N . PHE A 1 86 ? 8.358 -2.830 1.406 1.00 98.12 86 PHE A N 1
ATOM 672 C CA . PHE A 1 86 ? 9.616 -2.198 1.806 1.00 98.12 86 PHE A CA 1
ATOM 673 C C . PHE A 1 86 ? 10.814 -2.797 1.061 1.00 98.12 86 PHE A C 1
ATOM 675 O O . PHE A 1 86 ? 11.618 -2.061 0.483 1.00 98.12 86 PHE A O 1
ATOM 682 N N . GLN A 1 87 ? 10.908 -4.125 1.002 1.00 98.44 87 GLN A N 1
ATOM 683 C CA . GLN A 1 87 ? 11.981 -4.822 0.297 1.00 98.44 87 GLN A CA 1
ATOM 684 C C . GLN A 1 87 ? 11.923 -4.581 -1.213 1.00 98.44 87 GLN A C 1
ATOM 686 O O . GLN A 1 87 ? 12.963 -4.361 -1.836 1.00 98.44 87 GLN A O 1
ATOM 691 N N . ALA A 1 88 ? 10.730 -4.556 -1.816 1.00 98.06 88 ALA A N 1
ATOM 692 C CA . ALA A 1 88 ? 10.569 -4.196 -3.223 1.00 98.06 88 ALA A CA 1
ATOM 693 C C . ALA A 1 88 ? 11.063 -2.767 -3.503 1.00 98.06 88 ALA A C 1
ATOM 695 O O . ALA A 1 88 ? 11.774 -2.540 -4.487 1.00 98.06 88 ALA A O 1
ATOM 696 N N . ALA A 1 89 ? 10.770 -1.819 -2.609 1.00 98.00 89 ALA A N 1
ATOM 697 C CA . ALA A 1 89 ? 11.273 -0.454 -2.707 1.00 98.00 89 ALA A CA 1
ATOM 698 C C . ALA A 1 89 ? 12.806 -0.402 -2.620 1.00 98.00 89 ALA A C 1
ATOM 700 O O . ALA A 1 89 ? 13.442 0.227 -3.462 1.00 98.00 89 ALA A O 1
ATOM 701 N N . LYS A 1 90 ? 13.413 -1.119 -1.663 1.00 98.31 90 LYS A N 1
ATOM 702 C CA . LYS A 1 90 ? 14.876 -1.184 -1.501 1.00 98.31 90 LYS A CA 1
ATOM 703 C C . LYS A 1 90 ? 15.589 -1.859 -2.665 1.00 98.31 90 LYS A C 1
ATOM 705 O O . LYS A 1 90 ? 16.649 -1.397 -3.085 1.00 98.31 90 LYS A O 1
ATOM 710 N N . LYS A 1 91 ? 14.999 -2.905 -3.240 1.00 98.12 91 LYS A N 1
ATOM 711 C CA . LYS A 1 91 ? 15.507 -3.511 -4.477 1.00 98.12 91 LYS A CA 1
ATOM 712 C C . LYS A 1 91 ? 15.395 -2.549 -5.655 1.00 98.12 91 LYS A C 1
ATOM 714 O O . LYS A 1 91 ? 16.348 -2.438 -6.411 1.00 98.12 91 LYS A O 1
ATOM 719 N N . THR A 1 92 ? 14.291 -1.811 -5.766 1.00 97.75 92 THR A N 1
ATOM 720 C CA . THR A 1 92 ? 14.101 -0.808 -6.828 1.00 97.75 92 THR A CA 1
ATOM 721 C C . THR A 1 92 ? 15.080 0.362 -6.698 1.00 97.75 92 THR A C 1
ATOM 723 O O . THR A 1 92 ? 15.587 0.838 -7.705 1.00 97.75 92 THR A O 1
ATOM 726 N N . GLU A 1 93 ? 15.385 0.805 -5.474 1.00 97.38 93 GLU A N 1
ATOM 727 C CA . GLU A 1 93 ? 16.400 1.834 -5.197 1.00 97.38 93 GLU A CA 1
ATOM 7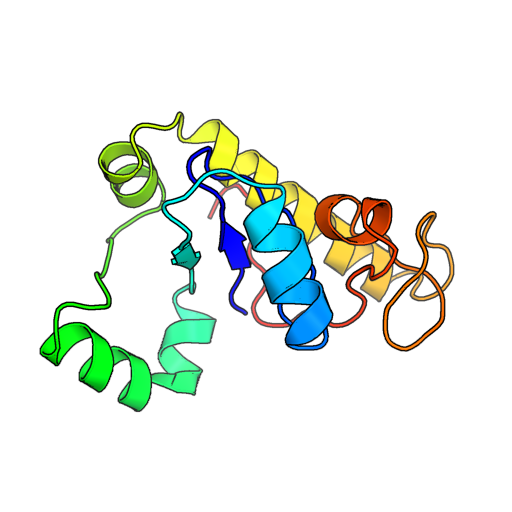28 C C . GLU A 1 93 ? 17.795 1.395 -5.674 1.00 97.38 93 GLU A C 1
ATOM 730 O O . GLU A 1 93 ? 18.537 2.194 -6.240 1.00 97.38 93 GLU A O 1
ATOM 735 N N . LYS A 1 94 ? 18.138 0.115 -5.477 1.00 98.06 94 LYS A N 1
ATOM 736 C CA . LYS A 1 94 ? 19.437 -0.453 -5.864 1.00 98.06 94 LYS A CA 1
ATOM 737 C C . LYS A 1 94 ? 19.530 -0.812 -7.350 1.00 98.06 94 LYS A C 1
ATOM 739 O O . LYS A 1 94 ? 20.581 -0.626 -7.954 1.00 98.06 94 LYS A O 1
ATOM 744 N N . ASP A 1 95 ? 18.470 -1.383 -7.904 1.00 97.56 95 ASP A N 1
ATOM 745 C CA . ASP A 1 95 ? 18.400 -1.882 -9.275 1.00 97.56 95 ASP A CA 1
ATOM 746 C C . ASP A 1 95 ? 16.998 -1.612 -9.853 1.00 97.56 95 ASP A C 1
ATOM 748 O O . ASP A 1 95 ? 16.101 -2.454 -9.754 1.00 97.56 95 ASP A O 1
ATOM 752 N N . PRO A 1 96 ? 16.760 -0.425 -10.430 1.00 95.44 96 PRO A N 1
ATOM 753 C CA . PRO A 1 96 ? 15.425 -0.005 -10.850 1.00 95.44 96 PRO A CA 1
ATOM 754 C C . PRO A 1 96 ? 14.867 -0.776 -12.053 1.00 95.44 96 PRO A C 1
ATOM 756 O O . PRO A 1 96 ? 13.667 -0.669 -12.319 1.00 95.44 96 PRO A O 1
ATOM 759 N N . ASP A 1 97 ? 15.704 -1.525 -12.780 1.00 95.62 97 ASP A N 1
ATOM 760 C CA . ASP A 1 97 ? 15.331 -2.198 -14.030 1.00 95.62 97 ASP A CA 1
ATOM 761 C C . ASP A 1 97 ? 15.566 -3.722 -14.010 1.00 95.62 97 ASP A C 1
ATOM 763 O O . ASP A 1 97 ? 15.170 -4.406 -14.953 1.00 95.62 97 ASP A O 1
ATOM 767 N N . GLY A 1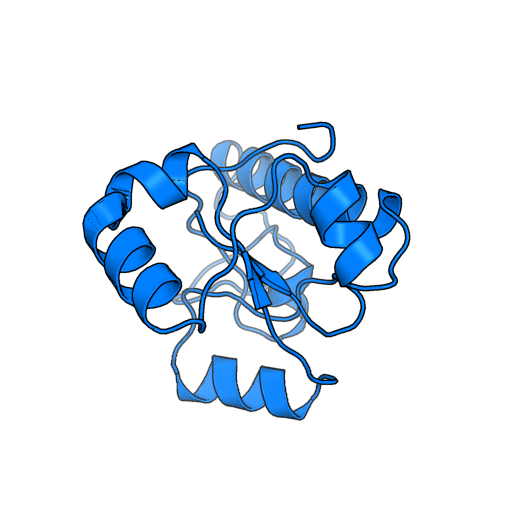 98 ? 16.124 -4.288 -12.934 1.00 96.31 98 GLY A N 1
ATOM 768 C CA . GLY A 1 98 ? 16.342 -5.736 -12.787 1.00 96.31 98 GLY A CA 1
ATOM 769 C C . GLY A 1 98 ? 15.149 -6.550 -12.273 1.00 96.31 98 GLY A C 1
ATOM 770 O O . GLY A 1 98 ? 15.250 -7.768 -12.126 1.00 96.31 98 GLY A O 1
ATOM 771 N N . GLY A 1 99 ? 14.016 -5.904 -11.988 1.00 96.88 99 GLY A N 1
ATOM 772 C CA . GLY A 1 99 ? 12.831 -6.566 -11.441 1.00 96.88 99 GLY A CA 1
ATOM 773 C C . GLY A 1 99 ? 12.261 -7.679 -12.330 1.00 96.88 99 GLY A C 1
ATOM 774 O O . GLY A 1 99 ? 12.293 -7.617 -13.560 1.00 96.88 99 GLY A O 1
ATOM 775 N N . SER A 1 100 ? 11.682 -8.710 -11.712 1.00 97.44 100 SER A N 1
ATOM 776 C CA . SER A 1 100 ? 11.125 -9.859 -12.443 1.00 97.44 100 SER A CA 1
ATOM 777 C C . SER A 1 100 ? 9.791 -9.561 -13.134 1.00 97.44 100 SER A C 1
ATOM 779 O O . SER A 1 100 ? 9.404 -10.275 -14.059 1.00 97.44 100 SER A O 1
ATOM 781 N N . TRP A 1 101 ? 9.092 -8.502 -12.723 1.00 97.94 101 TRP A N 1
ATOM 782 C CA . TRP A 1 101 ? 7.729 -8.211 -13.162 1.00 97.94 101 TRP A CA 1
ATOM 783 C C . TRP A 1 101 ? 7.665 -7.020 -14.119 1.00 97.94 101 TRP A C 1
ATOM 785 O O . TRP A 1 101 ? 8.517 -6.135 -14.040 1.00 97.94 101 TRP A O 1
ATOM 795 N N . PRO A 1 102 ? 6.670 -6.948 -15.021 1.00 97.25 102 PRO A N 1
ATOM 796 C CA . PRO A 1 102 ? 6.415 -5.730 -15.787 1.00 97.25 102 PRO A CA 1
ATOM 797 C C . PRO A 1 102 ? 6.022 -4.583 -14.848 1.00 97.25 102 PRO A C 1
ATOM 799 O O . PRO A 1 102 ? 5.228 -4.780 -13.930 1.00 97.25 102 PRO A O 1
ATOM 802 N N . ALA A 1 103 ? 6.571 -3.391 -15.078 1.00 96.88 103 ALA A N 1
ATOM 803 C CA . ALA A 1 103 ? 6.199 -2.179 -14.352 1.00 96.88 103 ALA A CA 1
ATOM 804 C C . ALA A 1 103 ? 5.241 -1.292 -15.150 1.00 96.88 103 ALA A C 1
ATOM 806 O O . ALA A 1 103 ? 5.258 -1.279 -16.381 1.00 96.88 103 ALA A O 1
ATOM 807 N N . TYR A 1 104 ? 4.467 -0.483 -14.428 1.00 94.81 104 TYR A N 1
ATOM 808 C CA . TYR A 1 104 ? 3.723 0.642 -14.986 1.00 94.81 104 TYR A CA 1
ATOM 809 C C . TYR A 1 104 ? 4.449 1.974 -14.688 1.00 94.81 104 TYR A C 1
ATOM 811 O O . TYR A 1 104 ? 4.880 2.175 -13.548 1.00 94.81 104 TYR A O 1
ATOM 819 N N . PRO A 1 105 ? 4.562 2.911 -15.657 1.00 93.75 105 PRO A N 1
ATOM 820 C CA . PRO A 1 105 ? 4.033 2.848 -17.027 1.00 93.75 105 PRO A CA 1
ATOM 821 C C . PRO A 1 105 ? 4.865 1.990 -17.993 1.00 93.75 105 PRO A C 1
ATOM 823 O O . PRO A 1 105 ? 4.359 1.599 -19.040 1.00 93.75 105 PRO A O 1
ATOM 826 N N . SER A 1 106 ? 6.121 1.699 -17.654 1.00 94.50 106 SER A N 1
ATOM 827 C CA . SER A 1 106 ? 7.011 0.832 -18.428 1.00 94.50 106 SER A CA 1
ATOM 828 C C . SER A 1 106 ? 8.179 0.330 -17.569 1.00 94.50 106 SER A C 1
ATOM 830 O O . SER A 1 106 ? 8.430 0.841 -16.474 1.00 94.50 106 SER A O 1
ATOM 832 N N . GLY A 1 107 ? 8.916 -0.662 -18.078 1.00 96.06 107 GLY A N 1
ATOM 833 C CA . GLY A 1 107 ? 10.119 -1.204 -17.441 1.00 96.06 107 GLY A CA 1
ATOM 834 C C . GLY A 1 107 ? 9.844 -2.418 -16.557 1.00 96.06 107 GLY A C 1
ATOM 835 O O . GLY A 1 107 ? 8.937 -3.212 -16.831 1.00 96.06 107 GLY A O 1
ATOM 836 N N . LYS A 1 108 ? 10.656 -2.575 -15.510 1.00 97.75 108 LYS A N 1
ATOM 837 C CA . LYS A 1 108 ? 10.611 -3.711 -14.586 1.00 97.75 108 LYS A CA 1
ATOM 838 C C . LYS A 1 108 ? 10.296 -3.288 -13.155 1.00 97.75 108 LYS A C 1
ATOM 840 O O . LYS A 1 108 ? 10.549 -2.154 -12.759 1.00 97.75 108 LYS A O 1
ATOM 845 N N . SER A 1 109 ? 9.711 -4.206 -12.391 1.00 98.00 109 SER A N 1
ATOM 846 C CA . SER A 1 109 ? 9.306 -4.011 -11.001 1.00 98.00 109 SER A CA 1
ATOM 847 C C . SER A 1 109 ? 9.718 -5.201 -10.138 1.00 98.00 109 SER A C 1
ATOM 849 O O . SER A 1 109 ? 9.632 -6.360 -10.554 1.00 98.00 109 SER A O 1
ATOM 851 N N . TRP A 1 110 ? 10.146 -4.894 -8.915 1.00 98.31 110 TRP A N 1
ATOM 852 C CA . TRP A 1 110 ? 10.359 -5.867 -7.843 1.00 98.31 110 TRP A CA 1
ATOM 853 C C . TRP A 1 110 ? 9.106 -6.102 -6.990 1.00 98.31 110 TRP A C 1
ATOM 855 O O . TRP A 1 110 ? 9.111 -7.000 -6.153 1.00 98.31 110 TRP A O 1
ATOM 865 N N . ASP A 1 111 ? 8.046 -5.310 -7.184 1.00 97.81 111 ASP A N 1
ATOM 866 C CA . ASP A 1 111 ? 6.805 -5.406 -6.417 1.00 97.81 111 ASP A CA 1
ATOM 867 C C . ASP A 1 111 ? 5.947 -6.549 -6.940 1.00 97.81 111 ASP A C 1
ATOM 869 O O . ASP A 1 111 ? 5.170 -6.378 -7.873 1.00 97.81 111 ASP A O 1
ATOM 873 N N . GLU A 1 112 ? 6.075 -7.725 -6.342 1.00 97.62 112 GLU A N 1
ATOM 874 C CA . GLU A 1 112 ? 5.349 -8.917 -6.776 1.00 97.62 112 GLU A CA 1
ATOM 875 C C . GLU A 1 112 ? 3.824 -8.765 -6.681 1.00 97.62 112 GLU A C 1
ATOM 877 O O . GLU A 1 112 ? 3.117 -9.176 -7.604 1.00 97.62 112 GLU A O 1
ATOM 882 N N 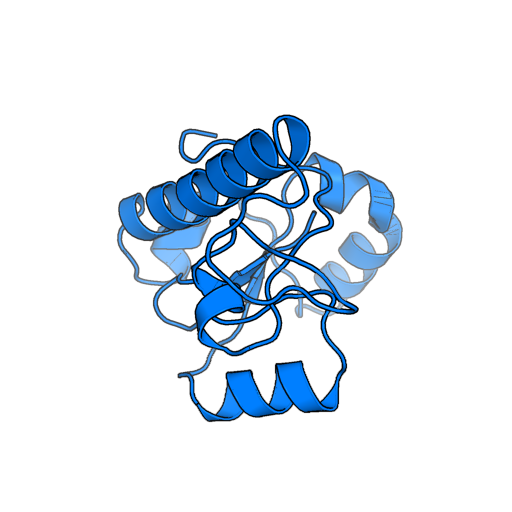. ALA A 1 113 ? 3.328 -8.129 -5.612 1.00 96.88 113 ALA A N 1
ATOM 883 C CA . ALA A 1 113 ? 1.896 -7.983 -5.340 1.00 96.88 113 ALA A CA 1
ATOM 884 C C . ALA A 1 113 ? 1.146 -7.303 -6.496 1.00 96.88 113 ALA A C 1
ATOM 886 O O . ALA A 1 113 ? 0.070 -7.745 -6.889 1.00 96.88 113 ALA A O 1
ATOM 887 N N . SER A 1 114 ? 1.735 -6.260 -7.089 1.00 97.06 114 SER A N 1
ATOM 888 C CA . SER A 1 114 ? 1.190 -5.626 -8.293 1.00 97.06 114 SER A CA 1
ATOM 889 C C . SER A 1 114 ? 1.811 -6.148 -9.590 1.00 97.06 114 SER A C 1
ATOM 891 O O . SER A 1 114 ? 1.169 -6.138 -10.639 1.00 97.06 114 SER A O 1
ATOM 893 N N . GLY A 1 115 ? 3.038 -6.654 -9.550 1.00 96.94 115 GLY A N 1
ATOM 894 C CA . GLY A 1 115 ? 3.773 -7.152 -10.706 1.00 96.94 115 GLY A CA 1
ATOM 895 C C . GLY A 1 115 ? 3.100 -8.344 -11.380 1.00 96.94 115 GLY A C 1
ATOM 896 O O . GLY A 1 115 ? 2.995 -8.376 -12.608 1.00 96.94 115 GLY A O 1
ATOM 897 N N . LYS A 1 116 ? 2.540 -9.266 -10.588 1.00 96.38 116 LYS A N 1
ATOM 898 C CA . LYS A 1 116 ? 1.743 -10.406 -11.079 1.00 96.38 116 LYS A CA 1
ATOM 899 C C . LYS A 1 116 ? 0.494 -9.994 -11.864 1.00 96.38 116 LYS A C 1
ATOM 901 O O . LYS A 1 116 ? -0.006 -10.772 -12.669 1.00 96.38 116 LYS A O 1
ATOM 906 N N . THR A 1 117 ? 0.013 -8.769 -11.663 1.00 95.94 117 THR A N 1
ATOM 907 C CA . THR A 1 117 ? -1.173 -8.225 -12.346 1.00 95.94 117 THR A CA 1
ATOM 908 C C . THR A 1 117 ? -0.838 -7.511 -13.663 1.00 95.94 117 THR A C 1
ATOM 910 O O . THR A 1 117 ? -1.729 -7.000 -14.338 1.00 95.94 117 THR A O 1
ATOM 913 N N . GLY A 1 118 ? 0.446 -7.441 -14.036 1.00 95.62 118 GLY A N 1
ATOM 914 C CA . GLY A 1 118 ? 0.906 -6.781 -15.261 1.00 95.62 118 GLY A CA 1
ATOM 915 C C . GLY A 1 118 ? 1.254 -5.295 -15.110 1.00 95.62 118 GLY A C 1
ATOM 916 O O . GLY A 1 118 ? 1.811 -4.719 -16.040 1.00 95.62 118 GLY A O 1
ATOM 917 N N . SER A 1 119 ? 0.976 -4.682 -13.952 1.00 96.56 119 SER A N 1
ATOM 918 C CA . SER A 1 119 ? 1.185 -3.244 -13.699 1.00 96.56 119 SER A CA 1
ATOM 919 C C . SER A 1 119 ? 2.033 -2.986 -12.450 1.00 96.56 119 SER A C 1
ATOM 921 O O . SER A 1 119 ? 1.635 -2.231 -11.562 1.00 96.56 119 SER A O 1
ATOM 923 N N . GLY A 1 120 ? 3.210 -3.606 -12.373 1.00 97.56 120 GLY A N 1
ATOM 924 C CA . GLY A 1 120 ? 4.104 -3.548 -11.218 1.00 97.56 120 GLY A CA 1
ATOM 925 C C . GLY A 1 120 ? 4.473 -2.130 -10.771 1.00 97.56 120 GLY A C 1
ATOM 926 O O . GLY A 1 120 ? 4.676 -1.224 -11.586 1.00 97.56 120 GLY A O 1
ATOM 927 N N . LYS A 1 121 ? 4.583 -1.934 -9.457 1.00 97.19 121 LYS A N 1
ATOM 928 C CA . LYS A 1 121 ? 4.952 -0.656 -8.843 1.00 97.19 121 LYS A CA 1
ATOM 929 C C . LYS A 1 121 ? 6.450 -0.385 -8.985 1.00 97.19 121 LYS A C 1
ATOM 931 O O . LYS A 1 121 ? 7.278 -1.239 -8.673 1.00 97.19 121 LYS A O 1
ATOM 936 N N . LYS A 1 122 ? 6.801 0.819 -9.443 1.00 95.19 122 LYS A N 1
ATOM 937 C CA . LYS A 1 122 ? 8.194 1.300 -9.543 1.00 95.19 122 LYS A CA 1
ATOM 938 C C . LYS A 1 122 ? 8.461 2.545 -8.690 1.00 95.19 122 LYS A C 1
ATOM 940 O O . LYS A 1 122 ? 9.600 2.806 -8.324 1.00 95.19 122 LYS A O 1
ATOM 945 N N . PHE A 1 123 ? 7.416 3.293 -8.339 1.00 95.69 123 PHE A N 1
ATOM 946 C CA . PHE A 1 123 ? 7.533 4.508 -7.537 1.00 95.69 123 PHE A CA 1
ATOM 947 C C . PHE A 1 123 ? 7.103 4.246 -6.099 1.00 95.69 123 PHE A C 1
ATOM 949 O O . PHE A 1 123 ? 5.997 3.764 -5.839 1.00 95.69 123 PHE A O 1
ATOM 956 N N . TYR A 1 124 ? 7.979 4.602 -5.169 1.00 97.00 124 TYR A N 1
ATOM 957 C CA . TYR A 1 124 ? 7.801 4.378 -3.744 1.00 97.00 124 TYR A CA 1
ATOM 958 C C . TYR A 1 124 ? 8.002 5.691 -3.004 1.00 97.00 124 TYR A C 1
ATOM 960 O O . TYR A 1 124 ? 8.861 6.490 -3.360 1.00 97.00 124 TYR A O 1
ATOM 968 N N . HIS A 1 125 ? 7.188 5.909 -1.978 1.00 96.19 125 HIS A N 1
ATOM 969 C CA . HIS A 1 125 ? 7.272 7.084 -1.115 1.00 96.19 125 HIS A CA 1
ATOM 970 C C . HIS A 1 125 ? 6.695 6.741 0.251 1.00 96.19 125 HIS A C 1
ATOM 972 O O . HIS A 1 125 ? 5.715 5.988 0.294 1.00 96.19 125 HIS A O 1
ATOM 978 N N . ASN A 1 126 ? 7.253 7.293 1.330 1.00 95.94 126 ASN A N 1
ATOM 979 C CA . ASN A 1 126 ? 6.858 7.011 2.717 1.00 95.94 126 ASN A CA 1
ATOM 980 C C . ASN A 1 126 ? 6.712 5.506 2.988 1.00 95.94 126 ASN A C 1
ATOM 982 O O . ASN A 1 126 ? 5.653 5.044 3.404 1.00 95.94 126 ASN A O 1
ATOM 986 N N . ILE A 1 127 ? 7.753 4.731 2.675 1.00 96.25 127 ILE A N 1
ATOM 987 C CA . ILE A 1 127 ? 7.798 3.290 2.954 1.00 96.25 127 ILE A CA 1
ATOM 988 C C . ILE A 1 127 ? 8.150 3.043 4.423 1.00 96.25 127 ILE A C 1
ATOM 990 O O . ILE A 1 127 ? 8.944 3.782 5.001 1.00 96.25 127 ILE A O 1
ATOM 994 N N . ILE A 1 128 ? 7.591 1.988 5.008 1.00 95.56 128 ILE A N 1
ATOM 995 C CA . ILE A 1 128 ? 7.930 1.522 6.357 1.00 95.56 128 ILE A CA 1
ATOM 996 C C . ILE A 1 128 ? 8.241 0.024 6.304 1.00 95.56 128 ILE A C 1
ATOM 998 O O . ILE A 1 128 ? 7.610 -0.663 5.500 1.00 95.56 128 ILE A O 1
ATOM 1002 N N . PRO A 1 129 ? 9.208 -0.469 7.100 1.00 96.38 129 PRO A N 1
ATOM 1003 C CA . PRO A 1 129 ? 9.426 -1.905 7.255 1.00 96.38 129 PRO A CA 1
ATOM 1004 C C . PRO A 1 129 ? 8.219 -2.551 7.943 1.00 96.38 129 PRO A C 1
ATOM 1006 O O . PRO A 1 129 ? 7.458 -1.858 8.620 1.00 96.38 129 PRO A O 1
ATOM 1009 N N . GLY A 1 130 ? 8.070 -3.869 7.815 1.00 93.25 130 GLY A N 1
ATOM 1010 C CA . GLY A 1 130 ? 6.942 -4.603 8.401 1.00 93.25 130 GLY A CA 1
ATOM 1011 C C . GLY A 1 130 ? 6.859 -4.504 9.923 1.00 93.25 130 GLY A C 1
ATOM 1012 O O . GLY A 1 130 ? 5.778 -4.562 10.487 1.00 93.25 130 GLY A O 1
ATOM 1013 N N . SER A 1 131 ? 7.993 -4.283 10.587 1.00 90.31 131 SER A N 1
ATOM 1014 C CA . SER A 1 131 ? 8.091 -4.204 12.046 1.00 90.31 131 SER A CA 1
ATOM 1015 C C . SER A 1 131 ? 7.687 -2.847 12.650 1.00 90.31 131 SER A C 1
ATOM 1017 O O . SER A 1 131 ? 8.012 -2.602 13.815 1.00 90.31 131 SER A O 1
ATOM 1019 N N . LYS A 1 132 ? 7.140 -1.907 11.867 1.00 80.75 132 LYS A N 1
ATOM 1020 C CA . LYS A 1 132 ? 6.883 -0.517 12.289 1.00 80.75 132 LYS A CA 1
ATOM 1021 C C . LYS A 1 132 ? 5.466 -0.045 12.007 1.00 80.75 132 LYS A C 1
ATOM 1023 O O . LYS A 1 132 ? 4.894 -0.445 10.974 1.00 80.75 132 LYS A O 1
#

Organism: NCBI:txid311494